Protein AF-A0A8T1YMT4-F1 (afdb_monomer_lite)

Foldseek 3Di:
DPDPPPLPPPDCPPPPDPDDSVVVVVVVVVVVVVVVVVVVVVLVVLQVVLVVCCVVPVPDPVSVVVNVVNVVVVVVVVVVVVVVVD

Secondary structure (DSSP, 8-state):
-----TTSSSS-S-TT--S-HHHHHHHHHHHHHHHHHHHHHHHHHHHHHHHHHHHH-TT-HHHHHHHHHHHHHHHHHHHHHHHTT-

Sequence (86 aa):
MAKYDIESGGIDLYPEMKESSELRWTFIRKVYVILMLLSAFYLGVTAVVSFVDLITNPDHPLDFFFVVVVLHILLKELEATHGETN

Radius of gyration: 20.75 Å; chains: 1; bounding box: 48×37×47 Å

Organism: Arabidopsis suecica (NCBI:txid45249)

pLDDT: mean 78.45, std 12.86, range [41.5, 95.75]

Structure (mmCIF, N/CA/C/O backbone):
data_AF-A0A8T1YMT4-F1
#
_entry.id   AF-A0A8T1YMT4-F1
#
loop_
_atom_site.group_PDB
_atom_site.id
_atom_site.type_symbol
_atom_site.label_atom_id
_atom_site.label_alt_id
_atom_site.label_comp_id
_atom_site.label_asym_id
_atom_site.label_entity_id
_atom_site.label_seq_id
_atom_site.pdbx_PDB_ins_code
_atom_site.Cartn_x
_atom_site.Cartn_y
_atom_site.Cartn_z
_atom_site.occupancy
_atom_site.B_iso_or_equiv
_atom_site.auth_seq_id
_atom_site.auth_comp_id
_atom_site.auth_asym_id
_atom_site.auth_atom_id
_atom_site.pd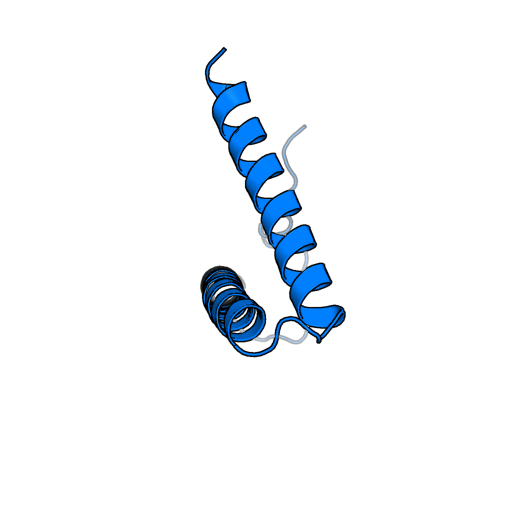bx_PDB_model_num
ATOM 1 N N . MET A 1 1 ? -28.701 13.152 5.657 1.00 41.50 1 MET A N 1
ATOM 2 C CA . MET A 1 1 ? -28.696 11.743 6.108 1.00 41.50 1 MET A CA 1
ATOM 3 C C . MET A 1 1 ? -27.536 11.578 7.0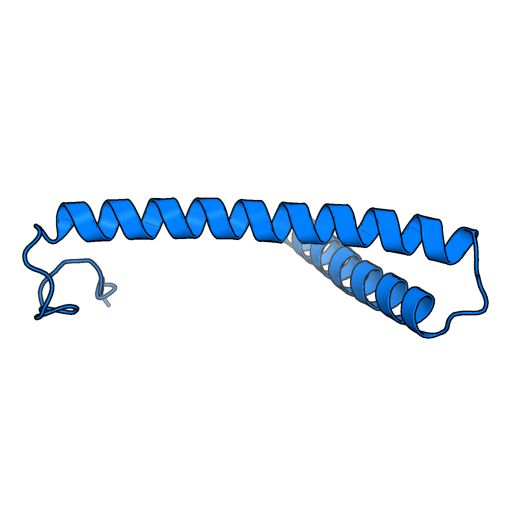70 1.00 41.50 1 MET A C 1
ATOM 5 O O . MET A 1 1 ? -26.405 11.793 6.656 1.00 41.50 1 MET A O 1
ATOM 9 N N . ALA A 1 2 ? -27.804 11.321 8.351 1.00 52.47 2 ALA A N 1
ATOM 10 C CA . ALA A 1 2 ? -26.746 11.073 9.327 1.00 52.47 2 ALA A CA 1
ATOM 11 C C . ALA A 1 2 ? -26.005 9.791 8.925 1.00 52.47 2 ALA A C 1
ATOM 13 O O . ALA A 1 2 ? -26.643 8.771 8.664 1.00 52.47 2 ALA A O 1
ATOM 14 N N . LYS A 1 3 ? -24.677 9.870 8.804 1.00 59.03 3 LYS A N 1
ATOM 15 C CA . LYS A 1 3 ? -23.827 8.720 8.495 1.00 59.03 3 LYS A CA 1
ATOM 16 C C . LYS A 1 3 ? -23.982 7.738 9.654 1.00 59.03 3 LYS A C 1
ATOM 18 O O . LYS A 1 3 ? -23.615 8.071 10.775 1.00 59.03 3 LYS A O 1
ATOM 23 N N . TYR A 1 4 ? -24.622 6.600 9.395 1.00 55.44 4 TYR A N 1
ATOM 24 C CA . TYR A 1 4 ? -24.794 5.550 10.391 1.00 55.44 4 TYR A CA 1
ATOM 25 C C . TYR A 1 4 ? -23.405 4.981 10.659 1.00 55.44 4 TYR A C 1
ATOM 27 O O . TYR A 1 4 ? -22.852 4.257 9.832 1.00 55.44 4 TYR A O 1
ATOM 35 N N . ASP A 1 5 ? -22.796 5.427 11.752 1.00 60.75 5 ASP A N 1
ATOM 36 C CA . ASP A 1 5 ? -21.505 4.929 12.178 1.00 60.75 5 ASP A CA 1
ATOM 37 C C . ASP A 1 5 ? -21.722 3.514 12.709 1.00 60.75 5 ASP A C 1
ATOM 39 O O . ASP A 1 5 ? -22.184 3.308 13.830 1.00 60.75 5 ASP A O 1
ATOM 43 N N . ILE A 1 6 ? -21.445 2.529 11.859 1.00 61.28 6 ILE A N 1
ATOM 44 C CA . ILE A 1 6 ? -21.465 1.111 12.221 1.00 61.28 6 ILE A CA 1
ATOM 45 C C . ILE A 1 6 ? -20.527 0.809 13.405 1.00 61.28 6 ILE A C 1
ATOM 47 O O . ILE A 1 6 ? -20.690 -0.223 14.053 1.00 61.28 6 ILE A O 1
ATOM 51 N N . GLU A 1 7 ? -19.602 1.723 13.732 1.00 55.53 7 GLU A N 1
ATOM 52 C CA . GLU A 1 7 ? -18.696 1.639 14.877 1.00 55.53 7 GLU A CA 1
ATOM 53 C C . GLU A 1 7 ? -19.275 2.222 16.180 1.00 55.53 7 GLU A C 1
ATOM 55 O O . GLU A 1 7 ? -18.750 1.957 17.261 1.00 55.53 7 GLU A O 1
ATOM 60 N N . SER A 1 8 ? -20.405 2.942 16.117 1.00 58.47 8 SER A N 1
ATOM 61 C CA . SER A 1 8 ? -21.075 3.591 17.262 1.00 58.47 8 SER A CA 1
ATOM 62 C C . SER A 1 8 ? -21.694 2.607 18.273 1.00 58.47 8 SER A C 1
ATOM 64 O O . SER A 1 8 ? -22.287 3.039 19.261 1.00 58.47 8 SER A O 1
ATOM 66 N N . GLY A 1 9 ? -21.569 1.293 18.064 1.00 58.47 9 GLY A N 1
ATOM 67 C CA . GLY A 1 9 ? -21.860 0.296 19.099 1.00 58.47 9 GLY A CA 1
ATOM 68 C C . GLY A 1 9 ? -23.338 0.149 19.475 1.00 58.47 9 GLY A C 1
ATOM 69 O O . GLY A 1 9 ? -23.641 -0.160 20.621 1.00 58.47 9 GLY A O 1
ATOM 70 N N . GLY A 1 10 ? -24.264 0.363 18.534 1.00 58.16 10 GLY A N 1
ATOM 71 C CA . GLY A 1 10 ? -25.697 0.105 18.748 1.00 58.16 10 GLY A CA 1
ATOM 72 C C . GLY A 1 10 ? -26.125 -1.350 18.504 1.00 58.16 10 GLY A C 1
ATOM 73 O O . GLY A 1 10 ? -27.203 -1.755 18.931 1.00 58.16 10 GLY A O 1
ATOM 74 N N . ILE A 1 11 ? -25.293 -2.133 17.812 1.00 64.06 11 ILE A N 1
ATOM 75 C CA . ILE A 1 11 ? -25.534 -3.534 17.452 1.00 64.06 11 ILE A CA 1
ATOM 76 C C . ILE A 1 11 ? -24.292 -4.308 17.890 1.00 64.06 11 ILE A C 1
ATOM 78 O O . ILE A 1 11 ? -23.176 -3.900 17.562 1.00 64.06 11 ILE A O 1
ATOM 82 N N . ASP A 1 12 ? -24.469 -5.393 18.644 1.00 63.12 12 ASP A N 1
ATOM 83 C CA . ASP A 1 12 ? -23.374 -6.259 19.089 1.00 63.12 12 ASP A CA 1
ATOM 84 C C . ASP A 1 12 ? -22.754 -6.959 17.864 1.00 63.12 12 ASP A C 1
ATOM 86 O O . ASP A 1 12 ? -23.145 -8.058 17.480 1.00 63.12 12 ASP A O 1
ATOM 90 N N . LEU A 1 13 ? -21.815 -6.283 17.190 1.00 62.56 13 LEU A N 1
ATOM 91 C CA . LEU A 1 13 ? -21.154 -6.788 15.978 1.00 62.56 13 LEU A CA 1
ATOM 92 C C . LEU A 1 13 ? -20.293 -8.030 16.259 1.00 62.56 13 LEU A C 1
ATOM 94 O O . LEU A 1 13 ? -19.994 -8.789 15.341 1.00 62.56 13 LEU A O 1
ATOM 98 N N . TYR A 1 14 ? -19.913 -8.246 17.521 1.00 65.75 14 TYR A N 1
ATOM 99 C CA . TYR A 1 14 ? -19.119 -9.392 17.961 1.00 65.75 14 TYR A CA 1
ATOM 100 C C . TYR A 1 14 ? -19.658 -9.930 19.297 1.00 65.75 14 TYR A C 1
ATOM 102 O O . TYR A 1 14 ? -19.077 -9.646 20.351 1.00 65.75 14 TYR A O 1
ATOM 110 N N . PRO A 1 15 ? -20.770 -10.690 19.269 1.00 62.94 15 PRO A N 1
ATOM 111 C CA . PRO A 1 15 ? -21.476 -11.136 20.473 1.00 62.94 15 PRO A CA 1
ATOM 112 C C . PRO A 1 15 ? -20.692 -12.166 21.304 1.00 62.94 15 PRO A C 1
ATOM 114 O O . PRO A 1 15 ? -20.978 -12.354 22.481 1.00 62.94 15 PRO A O 1
ATOM 117 N N . GLU A 1 16 ? -19.677 -12.821 20.729 1.00 72.94 16 GLU A N 1
ATOM 118 C CA . GLU A 1 16 ? -18.819 -13.769 21.461 1.00 72.94 16 GLU A CA 1
ATOM 119 C C . GLU A 1 16 ? -17.634 -13.112 22.177 1.00 72.94 16 GLU A C 1
ATOM 121 O O . GLU A 1 16 ? -17.000 -13.719 23.044 1.00 72.94 16 GLU A O 1
ATOM 126 N N . MET A 1 17 ? -17.318 -11.863 21.842 1.00 62.44 17 MET A N 1
ATOM 127 C CA . MET A 1 17 ? -16.253 -11.144 22.526 1.00 62.44 17 MET A CA 1
ATOM 128 C C . MET A 1 17 ? -16.795 -10.641 23.879 1.00 62.44 17 MET A C 1
ATOM 130 O O . MET A 1 17 ? -17.915 -10.139 23.966 1.00 62.44 17 MET A O 1
ATOM 134 N N . LYS A 1 18 ? -16.004 -10.762 24.954 1.00 67.69 18 LYS A N 1
ATOM 135 C CA . LYS A 1 18 ? -16.378 -10.327 26.321 1.00 67.69 18 LYS A CA 1
ATOM 136 C C . LYS A 1 18 ? -15.823 -8.951 26.721 1.00 67.69 18 LYS A C 1
ATOM 138 O O . LYS A 1 18 ? -16.095 -8.473 27.815 1.00 67.69 18 LYS A O 1
ATOM 143 N N . GLU A 1 19 ? -15.019 -8.331 25.859 1.00 68.94 19 GLU A N 1
ATOM 144 C CA . GLU A 1 19 ? -14.304 -7.070 26.132 1.00 68.94 19 GLU A CA 1
ATOM 145 C C . GLU A 1 19 ? -15.163 -5.832 25.832 1.00 68.94 19 GLU A C 1
ATOM 147 O O . GLU A 1 19 ? -16.113 -5.926 25.064 1.00 68.94 19 GLU A O 1
ATOM 152 N N . SER A 1 20 ? -14.850 -4.657 26.383 1.00 72.06 20 SER A N 1
ATOM 153 C CA . SER A 1 20 ? -15.613 -3.439 26.065 1.00 72.06 20 SER A CA 1
ATOM 154 C C . SER A 1 20 ? -15.492 -3.066 24.580 1.00 72.06 20 SER A C 1
ATOM 156 O O . SER A 1 20 ? -14.433 -3.222 23.967 1.00 72.06 20 SER A O 1
ATOM 158 N N . SER A 1 21 ? -16.572 -2.549 23.988 1.00 69.12 21 SER A N 1
ATOM 159 C CA . SER A 1 21 ? -16.611 -2.167 22.568 1.00 69.12 21 SER A CA 1
ATOM 160 C C . SER A 1 21 ? -15.518 -1.153 22.207 1.00 69.12 21 SER A C 1
ATOM 162 O 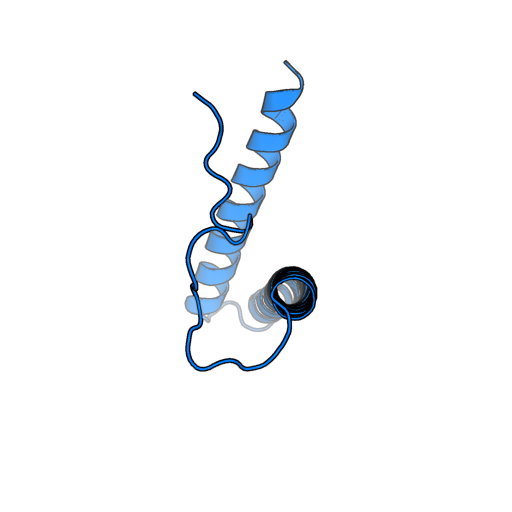O . SER A 1 21 ? -14.892 -1.274 21.157 1.00 69.12 21 SER A O 1
ATOM 164 N N . GLU A 1 22 ? -15.208 -0.211 23.103 1.00 75.88 22 GLU A N 1
ATOM 165 C CA . GLU A 1 22 ? -14.138 0.781 22.916 1.00 75.88 22 GLU A CA 1
ATOM 166 C C . GLU A 1 22 ? -12.749 0.148 22.733 1.00 75.88 22 GLU A C 1
ATOM 168 O O . GLU A 1 22 ? -11.965 0.592 21.887 1.00 75.88 22 GLU A O 1
ATOM 173 N N . LEU A 1 23 ? -12.439 -0.919 23.482 1.00 78.44 23 LEU A N 1
ATOM 174 C CA . LEU A 1 23 ? -11.140 -1.591 23.404 1.00 78.44 23 LEU A CA 1
ATOM 175 C C . LEU A 1 23 ? -10.966 -2.291 22.048 1.00 78.44 23 LEU A C 1
ATOM 177 O O . LEU A 1 23 ? -9.907 -2.193 21.425 1.00 78.44 23 LEU A O 1
ATOM 181 N N . ARG A 1 24 ? -12.035 -2.923 21.549 1.00 80.00 24 ARG A N 1
ATOM 182 C CA . ARG A 1 24 ? -12.056 -3.611 20.248 1.00 80.00 24 ARG A CA 1
ATOM 183 C C . ARG A 1 24 ? -11.873 -2.633 19.096 1.00 80.00 24 ARG A C 1
ATOM 185 O O . ARG A 1 24 ? -11.052 -2.873 18.218 1.00 80.00 24 ARG A O 1
ATOM 192 N N . TRP A 1 25 ? -12.582 -1.506 19.118 1.00 74.81 25 TRP A N 1
ATOM 193 C CA . TRP A 1 25 ? -12.470 -0.485 18.073 1.00 74.81 25 TRP A CA 1
ATOM 194 C C . TRP A 1 25 ? -11.087 0.160 18.039 1.00 74.81 25 TRP A C 1
ATOM 196 O O . TRP A 1 25 ? -10.518 0.366 16.966 1.00 74.81 25 TRP A O 1
ATOM 206 N N . THR A 1 26 ? -10.494 0.403 19.208 1.00 83.81 26 THR A N 1
ATOM 207 C CA . THR A 1 26 ? -9.125 0.926 19.295 1.00 83.81 26 THR A CA 1
ATOM 208 C C . THR A 1 26 ? -8.105 -0.083 18.761 1.00 83.81 26 THR A C 1
ATOM 210 O O . THR A 1 26 ? -7.182 0.291 18.033 1.00 83.81 26 THR A O 1
ATOM 213 N N . PHE A 1 27 ? -8.293 -1.371 19.066 1.00 84.12 27 PHE A N 1
ATOM 214 C CA . PHE A 1 27 ? -7.475 -2.454 18.526 1.00 84.12 27 PHE A CA 1
ATOM 215 C C . PHE A 1 27 ? -7.576 -2.533 16.997 1.00 84.12 27 PHE A C 1
ATOM 217 O O . PHE A 1 27 ? -6.556 -2.481 16.309 1.00 84.12 27 PHE A O 1
ATOM 224 N N . ILE A 1 28 ? -8.798 -2.569 16.464 1.00 86.31 28 ILE A N 1
ATOM 225 C CA . ILE A 1 28 ? -9.076 -2.658 15.028 1.00 86.31 28 ILE A CA 1
ATOM 226 C C . ILE A 1 28 ? -8.421 -1.495 14.271 1.00 86.31 28 ILE A C 1
ATOM 228 O O . ILE A 1 28 ? -7.682 -1.729 13.314 1.00 86.31 28 ILE A O 1
ATOM 232 N N . ARG A 1 29 ? -8.597 -0.248 14.728 1.00 87.88 29 ARG A N 1
ATOM 233 C CA . ARG A 1 29 ? -7.967 0.925 14.093 1.00 87.88 29 ARG A CA 1
ATOM 234 C C . ARG A 1 29 ? -6.446 0.813 14.056 1.00 87.88 29 ARG A C 1
ATOM 236 O O . ARG A 1 29 ? -5.834 1.128 13.039 1.00 87.88 29 ARG A O 1
ATOM 243 N N . LYS A 1 30 ? -5.825 0.330 15.136 1.00 91.69 30 LYS A N 1
ATOM 244 C CA . LYS A 1 30 ? -4.367 0.177 15.202 1.00 91.69 30 LYS A CA 1
ATOM 245 C C . LYS A 1 30 ? -3.861 -0.899 14.240 1.00 91.69 30 LYS A C 1
ATOM 247 O O . LYS A 1 30 ? -2.854 -0.680 13.572 1.00 91.69 30 LYS A O 1
ATOM 252 N N . VAL A 1 31 ? -4.580 -2.015 14.118 1.00 93.94 31 VAL A N 1
ATOM 253 C CA . VAL A 1 31 ? -4.266 -3.077 13.151 1.00 93.94 31 VAL A CA 1
ATOM 254 C C . VAL A 1 31 ? -4.408 -2.573 11.716 1.00 93.94 31 VAL A C 1
ATOM 256 O O . VAL A 1 31 ? -3.490 -2.770 10.927 1.00 93.94 31 VAL A O 1
ATOM 259 N N . TYR A 1 32 ? -5.491 -1.865 11.383 1.00 91.38 32 TYR A N 1
ATOM 260 C CA . TYR A 1 32 ? -5.671 -1.299 10.041 1.00 91.38 32 TYR A CA 1
ATOM 261 C C . TYR A 1 32 ? -4.552 -0.333 9.658 1.00 91.38 32 TYR A C 1
ATOM 263 O O . TYR A 1 32 ? -4.032 -0.420 8.550 1.00 91.38 32 TYR A O 1
ATOM 271 N N . VAL A 1 33 ? -4.136 0.547 10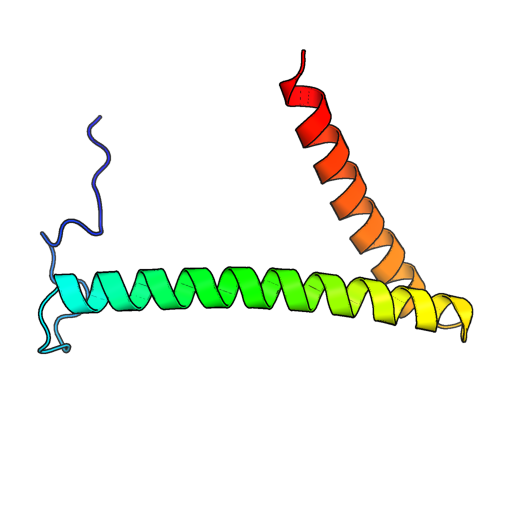.572 1.00 95.06 33 VAL A N 1
ATOM 272 C CA . VAL A 1 33 ? -3.020 1.468 10.314 1.00 95.06 33 VAL A CA 1
ATOM 273 C C . VAL A 1 33 ? -1.723 0.700 10.060 1.00 95.06 33 VAL A C 1
ATOM 275 O O . VAL A 1 33 ? -1.020 0.993 9.097 1.00 95.06 33 VAL A O 1
ATOM 278 N N . ILE A 1 34 ? -1.416 -0.314 10.875 1.00 95.69 34 ILE A N 1
ATOM 279 C CA . ILE A 1 34 ? -0.219 -1.142 10.679 1.00 95.69 34 ILE A CA 1
ATOM 280 C C . ILE A 1 34 ? -0.282 -1.868 9.333 1.00 95.69 34 ILE A C 1
ATOM 282 O O . ILE A 1 34 ? 0.700 -1.861 8.600 1.00 95.69 34 ILE A O 1
ATOM 286 N N . LEU A 1 35 ? -1.426 -2.455 8.978 1.00 95.75 35 LEU A N 1
ATOM 287 C CA . LEU A 1 35 ? -1.599 -3.161 7.708 1.00 95.75 35 LEU A CA 1
ATOM 288 C C . LEU A 1 35 ? -1.473 -2.229 6.502 1.00 95.75 35 LEU A C 1
ATOM 290 O O . LEU A 1 35 ? -0.848 -2.618 5.523 1.00 95.75 35 LEU A O 1
ATOM 294 N N . MET A 1 36 ? -2.004 -1.007 6.583 1.00 95.00 36 MET A N 1
ATOM 295 C CA . MET A 1 36 ? -1.848 0.001 5.529 1.00 95.00 36 MET A CA 1
ATOM 296 C C . MET A 1 36 ? -0.390 0.434 5.359 1.00 95.00 36 MET A C 1
ATOM 298 O O . MET A 1 36 ? 0.095 0.573 4.240 1.00 95.00 36 MET A O 1
ATOM 302 N N . LEU A 1 37 ? 0.340 0.615 6.461 1.00 95.75 37 LEU A N 1
ATOM 303 C CA . LEU A 1 37 ? 1.766 0.936 6.396 1.00 95.75 37 LEU A CA 1
ATOM 304 C C . LEU A 1 37 ? 2.585 -0.244 5.863 1.00 95.75 37 LEU A C 1
ATOM 306 O O . LEU A 1 37 ? 3.482 -0.048 5.047 1.00 95.75 37 LEU A O 1
ATOM 310 N N . LEU A 1 38 ? 2.266 -1.469 6.288 1.00 95.62 38 LEU A N 1
ATOM 311 C CA . LEU A 1 38 ? 2.928 -2.682 5.814 1.00 95.62 38 LEU A CA 1
ATOM 312 C C . LEU A 1 38 ? 2.670 -2.921 4.328 1.00 95.62 38 LEU A C 1
ATOM 314 O O . LEU A 1 38 ? 3.608 -3.273 3.621 1.00 95.62 38 LEU A O 1
ATOM 318 N N . SER A 1 39 ? 1.445 -2.717 3.839 1.00 92.75 39 SER A N 1
ATOM 319 C CA . SER A 1 39 ? 1.128 -2.882 2.419 1.00 92.75 39 SER A CA 1
ATOM 320 C C . SER A 1 39 ? 1.831 -1.830 1.564 1.00 92.75 39 SER A C 1
ATOM 322 O O . SER A 1 39 ? 2.444 -2.189 0.561 1.00 92.75 39 SER A O 1
ATOM 324 N N . ALA A 1 40 ? 1.839 -0.561 1.987 1.00 91.25 40 ALA A N 1
ATOM 325 C CA . ALA A 1 40 ? 2.583 0.498 1.307 1.00 91.25 40 ALA A CA 1
ATOM 326 C C . ALA A 1 40 ? 4.093 0.210 1.280 1.00 91.25 40 ALA A C 1
ATOM 328 O O . ALA A 1 40 ? 4.739 0.351 0.242 1.00 91.25 40 ALA A O 1
ATOM 329 N N . PHE A 1 41 ? 4.653 -0.251 2.401 1.00 94.12 41 PHE A N 1
ATOM 330 C CA . PHE A 1 41 ? 6.059 -0.634 2.486 1.00 94.12 41 PHE A CA 1
ATOM 331 C C . PHE A 1 41 ? 6.387 -1.822 1.575 1.00 94.12 41 PHE A C 1
ATOM 333 O O . PHE A 1 41 ? 7.358 -1.759 0.824 1.00 94.12 41 PHE A O 1
ATOM 340 N N . TYR A 1 42 ? 5.567 -2.878 1.591 1.00 93.56 42 TYR A N 1
ATOM 341 C CA . TYR A 1 42 ? 5.742 -4.032 0.709 1.00 93.56 42 TYR A CA 1
ATOM 342 C C . TYR A 1 42 ? 5.675 -3.631 -0.762 1.00 93.56 42 TYR A C 1
ATOM 344 O O . TYR A 1 42 ? 6.547 -4.031 -1.526 1.00 93.56 42 TYR A O 1
ATOM 352 N N . LEU A 1 43 ? 4.706 -2.797 -1.153 1.00 88.50 43 LEU A N 1
ATOM 353 C CA . LEU A 1 43 ? 4.616 -2.281 -2.521 1.00 88.50 43 LEU A CA 1
ATOM 354 C C . LEU A 1 43 ? 5.874 -1.501 -2.916 1.00 88.50 43 LEU A C 1
ATOM 356 O O . LEU A 1 43 ? 6.397 -1.710 -4.008 1.00 88.50 43 LEU A O 1
ATOM 360 N N . GLY A 1 44 ? 6.394 -0.656 -2.022 1.00 88.44 44 GLY A N 1
ATOM 361 C CA . GLY A 1 44 ? 7.641 0.074 -2.250 1.00 88.44 44 GLY A CA 1
ATOM 362 C C . GLY A 1 44 ? 8.844 -0.854 -2.439 1.00 88.44 44 GLY A C 1
ATOM 363 O O . GLY A 1 44 ? 9.591 -0.705 -3.404 1.00 88.44 44 GLY A O 1
ATOM 364 N N . VAL A 1 45 ? 9.017 -1.844 -1.559 1.00 92.88 45 VAL A N 1
ATOM 365 C CA . VAL A 1 45 ? 10.113 -2.824 -1.657 1.00 92.88 45 VAL A CA 1
ATOM 366 C C . VAL A 1 45 ? 9.993 -3.654 -2.935 1.00 92.88 45 VAL A C 1
ATOM 368 O O . VAL A 1 45 ? 10.978 -3.801 -3.655 1.00 92.88 45 VAL A O 1
ATOM 371 N N . THR A 1 46 ? 8.799 -4.156 -3.254 1.00 86.88 46 THR A N 1
ATOM 372 C CA . THR A 1 46 ? 8.551 -4.923 -4.481 1.00 86.88 46 THR A CA 1
ATOM 373 C C . THR A 1 46 ? 8.858 -4.096 -5.725 1.00 86.88 46 THR A C 1
ATOM 375 O O . THR A 1 46 ? 9.531 -4.598 -6.618 1.00 86.88 46 THR A O 1
ATOM 378 N N . ALA A 1 47 ? 8.462 -2.820 -5.769 1.00 85.38 47 ALA A N 1
ATOM 379 C CA . ALA A 1 47 ? 8.771 -1.944 -6.897 1.00 85.38 47 ALA A CA 1
ATOM 380 C C . ALA A 1 47 ? 10.287 -1.789 -7.121 1.00 85.38 47 ALA A C 1
ATOM 382 O O . ALA A 1 47 ? 10.754 -1.874 -8.256 1.00 85.38 47 ALA A O 1
ATOM 383 N N . VAL A 1 48 ? 11.065 -1.608 -6.047 1.00 88.56 48 VAL A N 1
ATOM 384 C CA . VAL A 1 48 ? 12.531 -1.495 -6.136 1.00 88.56 48 VAL A CA 1
ATOM 385 C C . VAL A 1 48 ? 13.160 -2.809 -6.596 1.00 88.56 48 VAL A C 1
ATOM 387 O O . VAL A 1 48 ? 14.000 -2.799 -7.493 1.00 88.56 48 VAL A O 1
ATOM 390 N N . VAL A 1 49 ? 12.755 -3.940 -6.012 1.00 88.56 49 VAL A N 1
ATOM 391 C CA . VAL A 1 49 ? 13.300 -5.259 -6.369 1.00 88.56 49 VAL A CA 1
ATOM 392 C C . VAL A 1 49 ? 13.005 -5.595 -7.830 1.00 88.56 49 VAL A C 1
ATOM 394 O O . VAL A 1 49 ? 13.931 -5.956 -8.551 1.00 88.56 49 VAL A O 1
ATOM 397 N N . SER A 1 50 ? 11.770 -5.395 -8.299 1.00 85.62 50 SER A N 1
ATOM 398 C CA . SER A 1 50 ? 11.406 -5.622 -9.704 1.00 85.62 50 SER A CA 1
ATOM 399 C C . SER A 1 50 ? 12.180 -4.719 -10.667 1.00 85.62 50 SER A C 1
ATOM 401 O O . SER A 1 50 ? 12.492 -5.134 -11.778 1.00 85.62 50 SER A O 1
ATOM 403 N N . PHE A 1 51 ? 12.538 -3.498 -10.255 1.00 83.31 51 PHE A N 1
ATOM 404 C CA . PHE A 1 51 ? 13.365 -2.613 -11.076 1.00 83.31 51 PHE A CA 1
ATOM 405 C C . PHE A 1 51 ? 14.810 -3.116 -11.204 1.00 83.31 51 PHE A C 1
ATOM 407 O O . PHE A 1 51 ? 15.385 -3.076 -12.290 1.00 83.31 51 PHE A O 1
ATOM 414 N N . VAL A 1 52 ? 15.394 -3.616 -10.111 1.00 87.00 52 VAL A N 1
ATOM 415 C CA . VAL A 1 52 ? 16.739 -4.214 -10.136 1.00 87.00 52 VAL A CA 1
ATOM 416 C C . VAL A 1 52 ? 16.751 -5.498 -10.966 1.00 87.00 52 VAL A C 1
ATOM 418 O O . VAL A 1 52 ? 17.689 -5.711 -11.739 1.00 87.00 52 VAL A O 1
ATOM 421 N N . ASP A 1 53 ? 15.718 -6.330 -10.838 1.00 84.06 53 ASP A N 1
ATOM 422 C CA . ASP A 1 53 ? 15.618 -7.586 -11.585 1.00 84.06 53 ASP A CA 1
ATOM 423 C C . ASP A 1 53 ? 15.464 -7.331 -13.089 1.00 84.06 53 ASP A C 1
ATOM 425 O O . ASP A 1 53 ? 16.208 -7.897 -13.884 1.00 84.06 53 ASP A O 1
ATOM 429 N N . LEU A 1 54 ? 14.632 -6.358 -13.483 1.00 83.69 54 LEU A N 1
ATOM 430 C CA . LEU A 1 54 ? 14.479 -5.945 -14.884 1.00 83.69 54 LEU A CA 1
ATOM 431 C C . LEU A 1 54 ? 15.808 -5.516 -15.533 1.00 83.69 54 LEU A C 1
ATOM 433 O O . LEU A 1 54 ? 16.037 -5.779 -16.713 1.00 83.69 54 LEU A O 1
ATOM 437 N N . ILE A 1 55 ? 16.682 -4.840 -14.780 1.00 83.19 55 ILE A N 1
ATOM 438 C CA . ILE A 1 55 ? 18.009 -4.430 -15.270 1.00 83.19 55 ILE A CA 1
ATOM 439 C C . ILE A 1 55 ? 18.946 -5.636 -15.387 1.00 83.19 55 ILE A C 1
ATOM 441 O O . ILE A 1 55 ? 19.772 -5.689 -16.298 1.00 83.19 55 ILE A O 1
ATOM 445 N N . THR A 1 56 ? 18.848 -6.578 -14.451 1.00 86.38 56 THR A N 1
ATOM 446 C CA . THR A 1 56 ? 19.774 -7.710 -14.348 1.00 86.38 56 THR A CA 1
ATOM 447 C C . THR A 1 56 ? 19.430 -8.807 -15.355 1.00 86.38 56 THR A C 1
ATOM 449 O O . THR A 1 56 ? 20.325 -9.297 -16.039 1.00 86.38 56 THR A O 1
ATOM 452 N N . ASN A 1 57 ? 18.146 -9.147 -15.486 1.00 83.44 57 ASN A N 1
ATOM 453 C CA . ASN A 1 57 ? 17.628 -10.170 -16.387 1.00 83.44 57 ASN A CA 1
ATOM 454 C C . ASN A 1 57 ? 16.462 -9.611 -17.229 1.00 83.44 57 ASN A C 1
ATOM 456 O O . ASN A 1 57 ? 15.292 -9.827 -16.907 1.00 83.44 57 ASN A O 1
ATOM 460 N N . PRO A 1 58 ? 16.751 -8.942 -18.358 1.00 75.88 58 PRO A N 1
ATOM 461 C CA . PRO A 1 58 ? 15.723 -8.321 -19.197 1.00 75.88 58 PRO A CA 1
ATOM 462 C C . PRO A 1 58 ? 14.803 -9.328 -19.911 1.00 75.88 58 PRO A C 1
ATOM 464 O O . PRO A 1 58 ? 13.756 -8.943 -20.431 1.00 75.88 58 PRO A O 1
ATOM 467 N N . ASP A 1 59 ? 15.169 -10.612 -19.935 1.00 80.75 59 ASP A N 1
ATOM 468 C CA . ASP A 1 59 ? 14.447 -11.653 -20.673 1.00 80.75 59 ASP A CA 1
ATOM 469 C C . ASP A 1 59 ? 13.255 -12.247 -19.899 1.00 80.75 59 ASP A C 1
ATOM 471 O O . ASP A 1 59 ? 12.529 -13.086 -20.440 1.00 80.75 59 ASP A O 1
ATOM 475 N N . HIS A 1 60 ? 13.014 -11.830 -18.649 1.00 78.19 60 HIS A N 1
ATOM 476 C CA . HIS A 1 60 ? 11.865 -12.293 -17.872 1.00 78.19 60 HIS A CA 1
ATOM 477 C C . HIS A 1 60 ? 10.606 -11.453 -18.167 1.00 78.19 60 HIS A C 1
ATOM 479 O O . HIS A 1 60 ? 10.491 -10.302 -17.738 1.00 78.19 60 HIS A O 1
ATOM 485 N N . PRO A 1 61 ? 9.593 -12.021 -18.855 1.00 75.50 61 PRO A N 1
ATOM 486 C CA . PRO A 1 61 ? 8.405 -11.269 -19.267 1.00 75.50 61 PRO A CA 1
ATOM 487 C C . PRO A 1 61 ? 7.531 -10.826 -18.085 1.00 75.50 61 PRO A C 1
ATOM 489 O O . PRO A 1 61 ? 6.750 -9.883 -18.212 1.00 75.50 61 PRO A O 1
ATOM 492 N N . LEU A 1 62 ? 7.649 -11.503 -16.938 1.00 79.62 62 LEU A N 1
ATOM 493 C CA . LEU A 1 62 ? 6.873 -11.199 -15.737 1.00 79.62 62 LEU A CA 1
ATOM 494 C C . LEU A 1 62 ? 7.366 -9.926 -15.044 1.00 79.62 62 LEU A C 1
ATOM 496 O O . LEU A 1 62 ? 6.532 -9.131 -14.620 1.00 79.62 62 LEU A O 1
ATOM 500 N N . ASP A 1 63 ? 8.676 -9.684 -14.998 1.00 78.50 63 ASP A N 1
ATOM 501 C CA . ASP A 1 63 ? 9.234 -8.487 -14.355 1.00 78.50 63 ASP A CA 1
ATOM 502 C C . ASP A 1 63 ? 8.934 -7.233 -15.169 1.00 78.50 63 ASP A C 1
ATOM 504 O O . ASP A 1 63 ? 8.515 -6.214 -14.618 1.00 78.50 63 ASP A O 1
ATOM 508 N N . PHE A 1 64 ? 9.018 -7.333 -16.500 1.00 80.31 64 PHE A N 1
ATOM 509 C CA . PHE A 1 64 ? 8.581 -6.258 -17.388 1.00 80.31 64 PHE A CA 1
ATOM 510 C C . PHE A 1 64 ? 7.090 -5.943 -17.201 1.00 80.31 64 PHE A C 1
ATOM 512 O O . PHE A 1 64 ? 6.711 -4.779 -17.062 1.00 80.31 64 PHE A O 1
ATOM 519 N N . PHE A 1 65 ? 6.238 -6.973 -17.143 1.00 82.88 65 PHE A N 1
ATOM 520 C CA . PHE A 1 65 ? 4.809 -6.798 -16.889 1.00 82.88 65 PHE A CA 1
ATOM 521 C C . PHE A 1 65 ? 4.548 -6.124 -15.534 1.00 82.88 65 PHE A C 1
ATOM 523 O O . PHE A 1 65 ? 3.776 -5.167 -15.466 1.00 82.88 65 PHE A O 1
ATOM 530 N N . PHE A 1 66 ? 5.224 -6.566 -14.471 1.00 84.50 66 PHE A N 1
ATOM 531 C CA . PHE A 1 66 ? 5.100 -5.974 -13.139 1.00 84.50 66 PHE A CA 1
ATOM 532 C C . PHE A 1 66 ? 5.519 -4.501 -13.117 1.00 84.50 66 PHE A C 1
ATOM 534 O O . PHE A 1 66 ? 4.779 -3.672 -12.587 1.00 84.50 66 PHE A O 1
ATOM 541 N N . VAL A 1 67 ? 6.648 -4.146 -13.736 1.00 83.81 67 VAL A N 1
ATOM 542 C CA . VAL A 1 67 ? 7.115 -2.752 -13.810 1.00 83.81 67 VAL A CA 1
ATOM 543 C C . VAL A 1 67 ? 6.135 -1.877 -14.592 1.00 83.81 67 VAL A C 1
ATOM 545 O O . VAL A 1 67 ? 5.820 -0.776 -14.146 1.00 83.81 67 VAL A O 1
ATOM 548 N N . VAL A 1 68 ? 5.593 -2.359 -15.714 1.00 86.50 68 VAL A N 1
ATOM 549 C CA . VAL A 1 68 ? 4.598 -1.614 -16.506 1.00 86.50 68 VAL A CA 1
ATOM 550 C C . VAL A 1 68 ? 3.304 -1.387 -15.720 1.00 86.50 68 VAL A C 1
ATOM 552 O O . VAL A 1 68 ? 2.749 -0.289 -15.778 1.00 86.50 68 VAL A O 1
ATOM 555 N N . VAL A 1 69 ? 2.833 -2.386 -14.967 1.00 88.44 69 VAL A N 1
ATOM 556 C CA . VAL A 1 69 ? 1.639 -2.265 -14.113 1.00 88.44 69 VAL A CA 1
ATOM 557 C C . VAL A 1 69 ? 1.879 -1.274 -12.975 1.00 88.44 69 VAL A C 1
ATOM 559 O O . VAL A 1 69 ? 1.058 -0.382 -12.767 1.00 88.44 69 VAL A O 1
ATOM 562 N N . VAL A 1 70 ? 3.012 -1.382 -12.274 1.00 85.50 70 VAL A N 1
ATOM 563 C CA . VAL A 1 70 ? 3.391 -0.448 -11.201 1.00 85.50 70 VAL A CA 1
ATOM 564 C C . VAL A 1 70 ? 3.514 0.975 -11.744 1.00 85.50 70 VAL A C 1
ATOM 566 O O . VAL A 1 70 ? 2.979 1.902 -11.142 1.00 85.50 70 VAL A O 1
ATOM 569 N N . LEU A 1 71 ? 4.135 1.154 -12.913 1.00 84.88 71 LEU A N 1
ATOM 570 C CA . LEU A 1 71 ? 4.247 2.451 -13.578 1.00 84.88 71 LEU A CA 1
ATOM 571 C C . LEU A 1 71 ? 2.872 3.019 -13.963 1.00 84.88 71 LEU A C 1
ATOM 573 O O . LEU A 1 71 ? 2.628 4.203 -13.755 1.00 84.88 71 LEU A O 1
ATOM 577 N N . HIS A 1 72 ? 1.957 2.190 -14.474 1.00 87.88 72 HIS A N 1
ATOM 578 C CA . HIS A 1 72 ? 0.581 2.601 -14.776 1.00 87.88 72 HIS A CA 1
ATOM 579 C C . HIS A 1 72 ? -0.174 3.079 -13.533 1.00 87.88 72 HIS A C 1
ATOM 581 O O . HIS A 1 72 ? -0.882 4.084 -13.587 1.00 87.88 72 HIS A O 1
ATOM 587 N N . ILE A 1 73 ? -0.028 2.359 -12.418 1.00 86.44 73 ILE A N 1
ATOM 588 C CA . ILE A 1 73 ? -0.625 2.739 -11.135 1.00 86.44 73 ILE A CA 1
ATOM 589 C C . ILE A 1 73 ? -0.038 4.078 -10.669 1.00 86.44 73 ILE A C 1
ATOM 591 O O . ILE A 1 73 ? -0.789 4.974 -10.292 1.00 86.44 73 ILE A O 1
ATOM 595 N N . LEU A 1 74 ? 1.283 4.250 -10.768 1.00 83.81 74 LEU A N 1
ATOM 596 C CA . LEU A 1 74 ? 1.971 5.469 -10.346 1.00 83.81 74 LEU A CA 1
ATOM 597 C C . LEU A 1 74 ? 1.581 6.693 -11.192 1.00 83.81 74 LEU A C 1
ATOM 599 O O . LEU A 1 74 ? 1.363 7.771 -10.647 1.00 83.81 74 LEU A O 1
ATOM 603 N N . LEU A 1 75 ? 1.464 6.534 -12.515 1.00 86.69 75 LEU A N 1
ATOM 604 C CA . LEU A 1 75 ? 1.047 7.616 -13.413 1.00 86.69 75 LEU A CA 1
ATOM 605 C C . LEU A 1 75 ? -0.386 8.071 -13.126 1.00 86.69 75 LEU A C 1
ATOM 607 O O . LEU A 1 75 ? -0.643 9.272 -13.104 1.00 86.69 75 LEU A O 1
ATOM 611 N N . LYS A 1 76 ? -1.296 7.137 -12.828 1.00 86.62 76 LYS A N 1
ATOM 612 C CA . LYS A 1 76 ? -2.660 7.489 -12.414 1.00 86.62 76 LYS A CA 1
ATOM 613 C C . LYS A 1 76 ? -2.700 8.284 -11.114 1.00 86.62 76 LYS A C 1
ATOM 615 O O . LYS A 1 76 ? -3.505 9.202 -10.991 1.00 86.62 76 LYS A O 1
ATOM 620 N N . GLU A 1 77 ? -1.832 7.953 -10.165 1.00 83.56 77 GLU A N 1
ATOM 621 C CA . GLU A 1 77 ? -1.743 8.680 -8.898 1.00 83.56 77 GLU A CA 1
ATOM 622 C C . GLU A 1 77 ? -1.191 10.108 -9.094 1.00 83.56 77 GLU A C 1
ATOM 624 O O . GLU A 1 77 ? -1.664 11.069 -8.481 1.00 83.56 77 GLU A O 1
ATOM 629 N N . LEU A 1 78 ? -0.228 10.282 -10.006 1.00 82.69 78 LEU A N 1
ATOM 630 C CA . LEU A 1 78 ? 0.294 11.603 -10.377 1.00 82.69 78 LEU A CA 1
ATOM 631 C C . LEU A 1 78 ? -0.754 12.473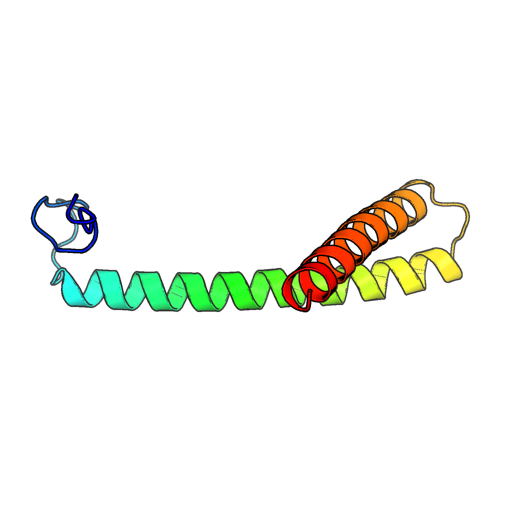 -11.087 1.00 82.69 78 LEU A C 1
ATOM 633 O O . LEU A 1 78 ? -0.841 13.671 -10.829 1.00 82.69 78 LEU A O 1
ATOM 637 N N . GLU A 1 79 ? -1.581 11.889 -11.952 1.00 86.75 79 GLU A N 1
ATOM 638 C CA . GLU A 1 79 ? -2.691 12.612 -12.585 1.00 86.75 79 GLU A CA 1
ATOM 639 C C . GLU A 1 79 ? -3.758 13.026 -11.564 1.00 86.75 79 GLU A C 1
ATOM 641 O O . GLU A 1 79 ? -4.249 14.156 -11.614 1.00 86.75 79 GLU A O 1
ATOM 646 N N . ALA A 1 80 ? -4.078 12.150 -10.607 1.00 82.31 80 ALA A N 1
ATOM 647 C CA . ALA A 1 80 ? -5.028 12.448 -9.537 1.00 82.31 80 ALA A CA 1
ATOM 648 C C . ALA A 1 80 ? -4.562 13.626 -8.666 1.00 82.31 80 ALA A C 1
ATOM 650 O O . ALA A 1 80 ? -5.346 14.522 -8.364 1.00 82.31 80 ALA A O 1
ATOM 651 N N . THR A 1 81 ? -3.270 13.670 -8.332 1.00 74.25 81 THR A N 1
ATOM 652 C CA . THR A 1 81 ? -2.685 14.765 -7.541 1.00 74.25 81 THR A CA 1
ATOM 653 C C . THR A 1 81 ? -2.581 16.086 -8.308 1.00 74.25 81 THR A C 1
ATOM 655 O O . THR A 1 81 ? -2.734 17.149 -7.711 1.00 74.25 81 THR A O 1
ATOM 658 N N . HIS A 1 82 ? -2.383 16.057 -9.629 1.00 68.69 82 HIS A N 1
ATOM 659 C CA . HIS A 1 82 ? -2.380 17.271 -10.455 1.00 68.69 82 HIS A CA 1
ATOM 660 C C . HIS A 1 82 ? -3.794 17.815 -10.735 1.00 68.69 82 HIS A C 1
ATOM 662 O O . HIS A 1 82 ? -3.973 19.031 -10.854 1.00 68.69 82 HIS A O 1
ATOM 668 N N . GLY A 1 83 ? -4.800 16.939 -10.814 1.00 62.41 83 GLY A N 1
ATOM 669 C CA . GLY A 1 83 ? -6.202 17.300 -11.046 1.00 62.41 83 GLY A CA 1
ATOM 670 C C . GLY A 1 83 ? -6.871 18.057 -9.894 1.00 62.41 83 GLY A C 1
ATOM 671 O O . GLY A 1 83 ? -7.855 18.746 -10.127 1.00 62.41 83 GLY A O 1
ATOM 672 N N . GLU A 1 84 ? -6.326 17.988 -8.678 1.00 59.41 84 GLU A N 1
ATOM 673 C CA . GLU A 1 84 ? -6.852 18.693 -7.496 1.00 59.41 84 GLU A CA 1
ATOM 674 C C . GLU A 1 84 ? -6.381 20.162 -7.404 1.00 59.41 84 GLU A C 1
ATOM 676 O O . GLU A 1 84 ? -6.830 20.917 -6.544 1.00 59.41 84 GLU A O 1
ATOM 681 N N . THR A 1 85 ? -5.481 20.590 -8.302 1.00 58.25 85 THR A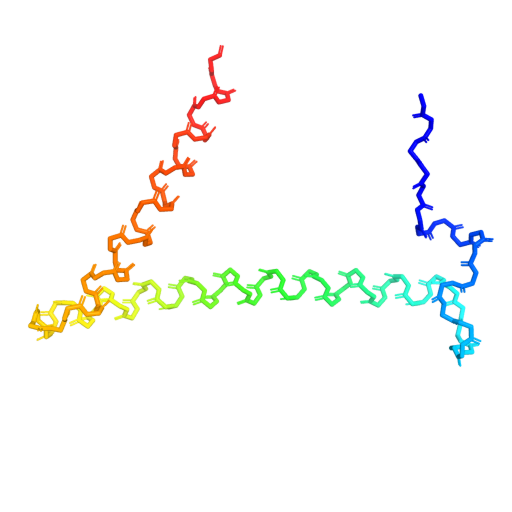 N 1
ATOM 682 C CA . THR A 1 85 ? -4.894 21.947 -8.319 1.00 58.25 85 THR A CA 1
ATOM 683 C C . THR A 1 85 ? -5.455 22.893 -9.392 1.00 58.25 85 THR A C 1
ATOM 685 O O . THR A 1 85 ? -4.995 24.032 -9.477 1.00 58.25 85 THR A O 1
ATOM 688 N N . ASN A 1 86 ? -6.454 22.464 -10.178 1.00 49.91 86 ASN A N 1
ATOM 689 C CA . ASN A 1 86 ? -7.244 23.311 -11.095 1.00 49.91 86 ASN A CA 1
ATOM 690 C C . ASN A 1 86 ? -8.725 23.295 -10.709 1.00 49.91 86 ASN A C 1
ATOM 692 O O . ASN A 1 86 ? -9.392 24.327 -10.950 1.00 49.91 86 ASN A O 1
#